Protein AF-A0A7D6CQS1-F1 (afdb_monomer_lite)

InterPro domains:
  IPR055975 Protein of unknown function DUF7553 [PF24430] (14-62)

Foldseek 3Di:
DDDPPPPPPPPPPPPPVDDPDPDPLVVLVVLLVVLVVVLVVDDDPVNVVSVVSSVVSVVVNVVVVPPD

Secondary structure (DSSP, 8-state):
---------------TTS---S-HHHHHHHHHHHHHHHHHH--THHHHHHHHHHHHHHHHHHHHHS--

Sequence (68 aa):
MNSITAGVFEEQEGHLTQPEPGPKADRIAEVAEKLEGLADEASGETVDHVLAARNHCLEYLEESSGAE

Organism: NCBI:txid1710539

pLDDT: mean 76.13, std 16.73, range [44.03, 93.69]

Radius of gyration: 17.78 Å; chains: 1; bounding box: 30×25×64 Å

Structure (mmCIF, N/CA/C/O backbone):
data_AF-A0A7D6CQS1-F1
#
_entry.id   AF-A0A7D6CQS1-F1
#
loop_
_atom_site.group_PDB
_atom_site.id
_atom_site.type_symbol
_atom_site.label_atom_id
_atom_site.label_alt_id
_atom_site.label_comp_id
_atom_site.label_asym_id
_atom_site.label_entity_id
_atom_site.label_seq_id
_atom_site.pdbx_PDB_ins_code
_atom_site.Cartn_x
_atom_site.Cartn_y
_atom_site.Cartn_z
_atom_site.occupancy
_atom_site.B_iso_or_equiv
_atom_site.auth_seq_id
_atom_site.auth_comp_id
_atom_site.auth_asym_id
_atom_site.auth_atom_id
_atom_site.pdbx_PDB_model_num
ATOM 1 N N . MET A 1 1 ? 18.911 1.336 42.720 1.00 49.91 1 MET A N 1
ATOM 2 C CA . MET A 1 1 ? 17.714 1.849 42.023 1.00 49.91 1 MET A CA 1
ATOM 3 C C . MET A 1 1 ? 18.167 2.878 41.010 1.00 49.91 1 MET A C 1
ATOM 5 O O . MET A 1 1 ? 18.612 3.939 41.418 1.00 49.91 1 MET A O 1
ATOM 9 N N . ASN A 1 2 ? 18.188 2.475 39.740 1.00 44.03 2 ASN A N 1
ATOM 10 C CA . ASN A 1 2 ? 17.900 3.270 38.541 1.00 44.03 2 ASN A CA 1
ATOM 11 C C . ASN A 1 2 ? 18.237 2.373 37.347 1.00 44.03 2 ASN A C 1
ATOM 13 O O . ASN A 1 2 ? 19.342 2.393 36.813 1.00 44.03 2 ASN A O 1
ATOM 17 N N . SER A 1 3 ? 17.281 1.501 37.023 1.00 48.19 3 SER A N 1
ATOM 18 C CA . SER A 1 3 ? 17.303 0.676 35.823 1.00 48.19 3 SER A CA 1
ATOM 19 C C . SER A 1 3 ? 17.147 1.592 34.616 1.00 48.19 3 SER A C 1
ATOM 21 O O . SER A 1 3 ? 16.055 2.085 34.348 1.00 48.19 3 SER A O 1
ATOM 23 N N . ILE A 1 4 ? 18.243 1.836 33.904 1.00 59.00 4 ILE A N 1
ATOM 24 C CA . ILE A 1 4 ? 18.180 2.299 32.522 1.00 59.00 4 ILE A CA 1
ATOM 25 C C . ILE A 1 4 ? 17.688 1.087 31.739 1.00 59.00 4 ILE A C 1
ATOM 27 O O . ILE A 1 4 ? 18.403 0.093 31.618 1.00 59.00 4 ILE A O 1
ATOM 31 N N . THR A 1 5 ? 16.440 1.130 31.284 1.00 58.91 5 THR A N 1
ATOM 32 C CA . THR A 1 5 ? 15.925 0.204 30.279 1.00 58.91 5 THR A CA 1
ATOM 33 C C . THR A 1 5 ? 16.747 0.429 29.018 1.00 58.91 5 THR A C 1
ATOM 35 O O . THR A 1 5 ? 16.441 1.308 28.215 1.00 58.91 5 THR A O 1
ATOM 38 N N . ALA A 1 6 ? 17.850 -0.309 28.900 1.00 56.12 6 ALA A N 1
ATOM 39 C CA . ALA A 1 6 ? 18.540 -0.510 27.643 1.00 56.12 6 ALA A CA 1
ATOM 40 C C . ALA A 1 6 ? 17.496 -1.121 26.712 1.00 56.12 6 ALA A C 1
ATOM 42 O O . ALA A 1 6 ? 17.113 -2.277 26.885 1.00 56.12 6 ALA A O 1
ATOM 43 N N . GLY A 1 7 ? 16.940 -0.283 25.836 1.00 49.66 7 GLY A N 1
ATOM 44 C CA . GLY A 1 7 ? 16.018 -0.721 24.807 1.00 49.66 7 GLY A CA 1
ATOM 45 C C . GLY A 1 7 ? 16.696 -1.854 24.063 1.00 49.66 7 GLY A C 1
ATOM 46 O O . GLY A 1 7 ? 17.756 -1.655 23.469 1.00 49.66 7 GLY A O 1
ATOM 47 N N . VAL A 1 8 ? 16.120 -3.047 24.177 1.00 56.34 8 VAL A N 1
ATOM 48 C CA . VAL A 1 8 ? 16.445 -4.147 23.288 1.00 56.34 8 VAL A CA 1
ATOM 49 C C . VAL A 1 8 ? 15.992 -3.642 21.921 1.00 56.34 8 VAL A C 1
ATOM 51 O O . VAL A 1 8 ? 14.805 -3.505 21.640 1.00 56.34 8 VAL A O 1
ATOM 54 N N . PHE A 1 9 ? 16.950 -3.188 21.120 1.00 61.31 9 PHE A N 1
ATOM 55 C CA . PHE A 1 9 ? 16.738 -3.125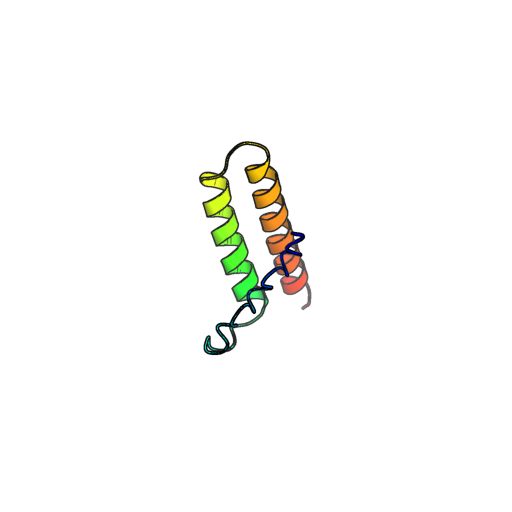 19.690 1.00 61.31 9 PHE A CA 1
ATOM 56 C C . PHE A 1 9 ? 16.697 -4.591 19.285 1.00 61.31 9 PHE A C 1
ATOM 58 O O . PHE A 1 9 ? 17.741 -5.234 19.212 1.00 61.31 9 PHE A O 1
ATOM 65 N N . GLU A 1 10 ? 15.487 -5.141 19.172 1.00 55.31 10 GLU A N 1
ATOM 66 C CA . GLU A 1 10 ? 15.272 -6.401 18.474 1.00 55.31 10 GLU A CA 1
ATOM 67 C C . GLU A 1 10 ? 15.902 -6.221 17.095 1.00 55.31 10 GLU A C 1
ATOM 69 O O . GLU A 1 10 ? 15.437 -5.432 16.269 1.00 55.31 10 GLU A O 1
ATOM 74 N N . GLU A 1 11 ? 17.044 -6.874 16.902 1.00 54.62 11 GLU A N 1
ATOM 75 C CA . GLU A 1 11 ? 17.641 -7.055 15.596 1.00 54.62 11 GLU A CA 1
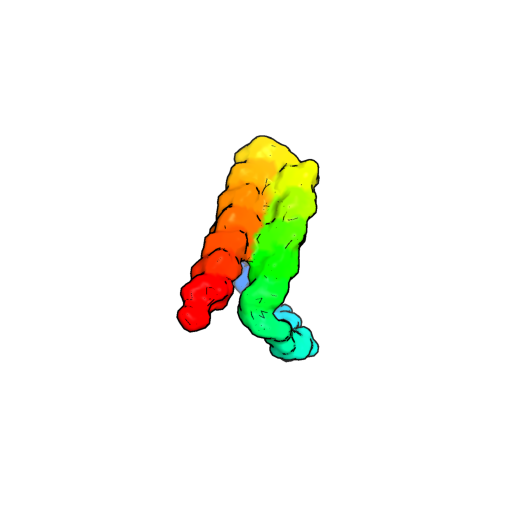ATOM 76 C C . GLU A 1 11 ? 16.540 -7.682 14.744 1.00 54.62 11 GLU A C 1
ATOM 78 O O . GLU A 1 11 ? 16.099 -8.796 15.025 1.00 54.62 11 GLU A O 1
ATOM 83 N N . GLN A 1 12 ? 16.020 -6.944 13.758 1.00 59.19 12 GLN A N 1
ATOM 84 C CA . GLN A 1 12 ? 15.137 -7.529 12.760 1.00 59.19 12 GLN A CA 1
ATOM 85 C C . GLN A 1 12 ? 15.980 -8.574 12.031 1.00 59.19 12 GLN A C 1
ATOM 87 O O . GLN A 1 12 ? 16.709 -8.237 11.097 1.00 59.19 12 GLN A O 1
ATOM 92 N N . GLU A 1 13 ? 15.935 -9.821 12.506 1.00 53.28 13 GLU A N 1
ATOM 93 C CA . GLU A 1 13 ? 16.486 -10.983 11.830 1.00 53.28 13 GLU A CA 1
ATOM 94 C C . GLU A 1 13 ? 15.817 -11.030 10.464 1.00 53.28 13 GLU A C 1
ATOM 96 O O . GLU A 1 13 ? 14.685 -11.488 10.294 1.00 53.28 13 GLU A O 1
ATOM 101 N N . GLY A 1 14 ? 16.505 -10.441 9.487 1.00 52.75 14 GLY A N 1
ATOM 102 C CA . GLY A 1 14 ? 16.057 -10.419 8.119 1.00 52.75 14 GLY A CA 1
ATOM 103 C C . GLY A 1 14 ? 15.778 -11.853 7.713 1.00 52.75 14 GLY A C 1
ATOM 104 O O . GLY A 1 14 ? 16.646 -12.721 7.821 1.00 52.75 14 GLY A O 1
ATOM 105 N N . HIS A 1 15 ? 14.571 -12.101 7.216 1.00 57.22 15 HIS A N 1
ATOM 106 C CA . HIS A 1 15 ? 14.292 -13.253 6.373 1.00 57.22 15 HIS A CA 1
ATOM 107 C C . HIS A 1 15 ? 15.114 -13.117 5.075 1.00 57.22 15 HIS A C 1
ATOM 109 O O . HIS A 1 15 ? 14.590 -12.867 3.996 1.00 57.22 15 HIS A O 1
ATOM 115 N N . LEU A 1 16 ? 16.439 -13.255 5.193 1.00 56.59 16 LEU A N 1
ATOM 116 C CA . LEU A 1 16 ? 17.440 -13.200 4.125 1.00 56.59 16 LEU A CA 1
ATOM 117 C C . LEU A 1 16 ? 17.426 -14.471 3.259 1.00 56.59 16 LEU A C 1
ATOM 119 O O . LEU A 1 16 ? 18.268 -14.632 2.382 1.00 56.59 16 LEU A O 1
ATOM 123 N N . THR A 1 17 ? 16.495 -15.392 3.514 1.00 58.91 17 THR A N 1
ATOM 124 C CA . THR A 1 17 ? 16.302 -16.623 2.741 1.00 58.91 17 THR A CA 1
ATOM 125 C C . THR A 1 17 ? 15.149 -16.530 1.7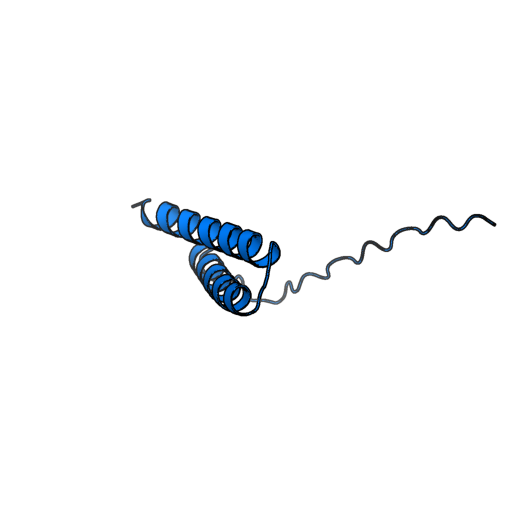49 1.00 58.91 17 THR A C 1
ATOM 127 O O . THR A 1 17 ? 14.929 -17.488 1.006 1.00 58.91 17 THR A O 1
ATOM 130 N N . GLN A 1 18 ? 14.410 -15.413 1.702 1.00 60.22 18 GLN A N 1
ATOM 131 C CA . GLN A 1 18 ? 13.471 -15.225 0.604 1.00 60.22 18 GLN A CA 1
ATOM 132 C C . GLN A 1 18 ? 14.282 -15.075 -0.692 1.00 60.22 18 GLN A C 1
ATOM 134 O O . GLN A 1 18 ? 15.237 -14.293 -0.704 1.00 60.22 18 GLN A O 1
ATOM 139 N N . PRO A 1 19 ? 13.952 -15.832 -1.760 1.00 59.22 19 PRO A N 1
ATOM 140 C CA . PRO A 1 19 ? 14.561 -15.614 -3.068 1.00 59.22 19 PRO A CA 1
ATOM 141 C C . PRO A 1 19 ? 14.467 -14.126 -3.386 1.00 59.22 19 PRO A C 1
ATOM 143 O O . PRO A 1 19 ? 13.458 -13.512 -3.019 1.00 59.22 19 PRO A O 1
ATOM 146 N N . GLU A 1 20 ? 15.515 -13.555 -3.997 1.00 55.81 20 GLU A N 1
ATOM 147 C CA . GLU A 1 20 ? 15.475 -12.152 -4.411 1.00 55.81 20 GLU A CA 1
ATOM 148 C C . GLU A 1 20 ? 14.122 -11.925 -5.086 1.00 55.81 20 GLU A C 1
ATOM 150 O O . GLU A 1 20 ? 13.799 -12.643 -6.042 1.00 55.81 20 GLU A O 1
ATOM 155 N N . PRO A 1 21 ? 13.271 -11.053 -4.512 1.00 58.31 21 PRO A N 1
ATOM 156 C CA . PRO A 1 21 ? 11.941 -10.865 -5.049 1.00 58.31 21 PRO A CA 1
ATOM 157 C C . PRO A 1 21 ? 12.107 -10.422 -6.501 1.00 58.31 21 PRO A C 1
ATOM 159 O O . PRO A 1 21 ? 13.150 -9.869 -6.862 1.00 58.31 21 PRO A O 1
ATOM 162 N N . GLY A 1 22 ? 11.106 -10.705 -7.335 1.00 59.28 22 GLY A N 1
ATOM 163 C CA . GLY A 1 22 ? 11.092 -10.260 -8.726 1.00 59.28 22 GLY A CA 1
ATOM 164 C C . GLY A 1 22 ? 11.336 -8.746 -8.871 1.00 59.28 22 GLY A C 1
ATOM 165 O O . GLY A 1 22 ? 11.614 -8.047 -7.891 1.00 59.28 22 GLY A O 1
ATOM 166 N N . PRO A 1 23 ? 11.247 -8.204 -10.094 1.00 73.31 23 PRO A N 1
ATOM 167 C CA . PRO A 1 23 ? 11.429 -6.775 -10.338 1.00 73.31 23 PRO A CA 1
ATOM 168 C C . PRO A 1 23 ? 10.764 -5.919 -9.253 1.00 73.31 23 PRO A C 1
ATOM 170 O O . PRO A 1 23 ? 9.672 -6.230 -8.780 1.00 73.31 23 PRO A O 1
ATOM 173 N N . LYS A 1 24 ? 11.429 -4.837 -8.824 1.00 78.44 24 LYS A N 1
ATOM 174 C CA . LYS A 1 24 ? 10.933 -3.996 -7.718 1.00 78.44 24 LYS A CA 1
ATOM 175 C C . LYS A 1 24 ? 9.467 -3.589 -7.919 1.00 78.44 24 LYS A C 1
ATOM 177 O O . LYS A 1 24 ? 8.730 -3.551 -6.943 1.00 78.44 24 LYS A O 1
ATOM 182 N N . ALA A 1 25 ? 9.052 -3.371 -9.167 1.00 82.19 25 ALA A N 1
ATOM 183 C CA . ALA A 1 25 ? 7.668 -3.125 -9.550 1.00 82.19 25 ALA A CA 1
ATOM 184 C C . ALA A 1 25 ? 6.700 -4.244 -9.112 1.00 82.19 25 ALA A C 1
ATOM 186 O O . ALA A 1 25 ? 5.717 -3.947 -8.446 1.00 82.19 25 ALA A O 1
ATOM 187 N N . ASP A 1 26 ? 6.987 -5.523 -9.370 1.00 82.81 26 ASP A N 1
ATOM 188 C CA . ASP A 1 26 ? 6.118 -6.638 -8.953 1.00 82.81 26 ASP A CA 1
ATOM 189 C C . ASP A 1 26 ? 5.900 -6.666 -7.434 1.00 82.81 26 ASP A C 1
ATOM 191 O O . ASP A 1 26 ? 4.791 -6.886 -6.949 1.00 82.81 26 ASP A O 1
ATOM 195 N N . ARG A 1 27 ? 6.949 -6.371 -6.656 1.00 84.88 27 ARG A N 1
ATOM 196 C CA . ARG A 1 27 ? 6.841 -6.294 -5.193 1.00 84.88 27 ARG A CA 1
ATOM 197 C C . ARG A 1 27 ? 6.026 -5.085 -4.737 1.00 84.88 27 ARG A C 1
ATOM 199 O O . ARG A 1 27 ? 5.271 -5.196 -3.777 1.00 84.88 27 ARG A O 1
ATOM 206 N N . ILE A 1 28 ? 6.185 -3.938 -5.391 1.00 88.19 28 ILE A N 1
ATOM 207 C CA . ILE A 1 28 ? 5.401 -2.737 -5.082 1.00 88.19 28 ILE A CA 1
ATOM 208 C C . ILE A 1 28 ? 3.927 -2.930 -5.469 1.00 88.19 28 ILE A C 1
ATOM 210 O O . ILE A 1 28 ? 3.055 -2.486 -4.727 1.00 88.19 28 ILE A O 1
ATOM 214 N N . ALA A 1 29 ? 3.637 -3.667 -6.544 1.00 88.62 29 ALA A N 1
ATOM 215 C CA . ALA A 1 29 ? 2.278 -4.058 -6.910 1.00 88.62 29 ALA A CA 1
ATOM 216 C C . ALA A 1 29 ? 1.640 -4.973 -5.851 1.00 88.62 29 ALA A C 1
ATOM 218 O O . ALA A 1 29 ? 0.524 -4.707 -5.411 1.00 88.62 29 ALA A O 1
ATOM 219 N N . GLU A 1 30 ? 2.369 -5.985 -5.360 1.00 90.81 30 GLU A N 1
ATOM 220 C CA . GLU A 1 30 ? 1.895 -6.845 -4.262 1.00 90.81 30 GLU A CA 1
ATOM 221 C C . GLU A 1 30 ? 1.622 -6.038 -2.979 1.00 90.81 30 GLU A C 1
ATOM 223 O O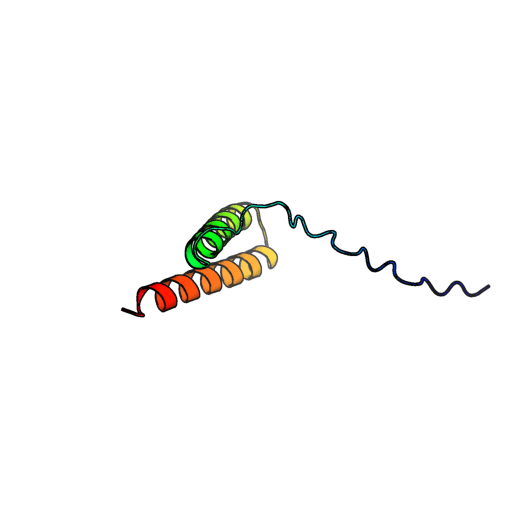 . GLU A 1 30 ? 0.643 -6.272 -2.270 1.00 90.81 30 GLU A O 1
ATOM 228 N N . VAL A 1 31 ? 2.481 -5.062 -2.668 1.00 90.75 31 VAL A N 1
ATOM 229 C CA . VAL A 1 31 ? 2.285 -4.171 -1.517 1.00 90.75 31 VAL A CA 1
ATOM 230 C C . VAL A 1 31 ? 1.054 -3.282 -1.709 1.00 90.75 31 VAL A C 1
ATOM 232 O O . VAL A 1 31 ? 0.292 -3.120 -0.758 1.00 90.75 31 VAL A O 1
ATOM 235 N N . ALA A 1 32 ? 0.817 -2.748 -2.910 1.00 91.94 32 ALA A N 1
ATOM 236 C CA . ALA A 1 32 ? -0.370 -1.947 -3.205 1.00 91.94 32 ALA A CA 1
ATOM 237 C C . ALA A 1 32 ? -1.668 -2.751 -3.017 1.00 91.94 32 ALA A C 1
ATOM 239 O O . ALA A 1 32 ? -2.595 -2.256 -2.378 1.00 91.94 32 ALA A O 1
ATOM 240 N N . GLU A 1 33 ? -1.709 -4.001 -3.489 1.00 92.06 33 GLU A N 1
ATOM 241 C CA . GLU A 1 33 ? -2.858 -4.902 -3.305 1.00 92.06 33 GLU A CA 1
ATOM 242 C C . GLU A 1 33 ? -3.110 -5.198 -1.817 1.00 92.06 33 GLU A C 1
ATOM 244 O O . GLU A 1 33 ? -4.239 -5.107 -1.332 1.00 92.06 33 GLU A O 1
ATOM 249 N N . LYS A 1 34 ? -2.049 -5.475 -1.050 1.00 93.69 34 LYS A N 1
ATOM 250 C CA . LYS A 1 34 ? -2.163 -5.690 0.402 1.00 93.69 34 LYS A CA 1
ATOM 251 C C . LYS A 1 34 ? -2.675 -4.452 1.130 1.00 93.69 34 LYS A C 1
ATOM 253 O O . LYS A 1 34 ? -3.485 -4.587 2.040 1.00 93.69 34 LYS A O 1
ATOM 258 N N . LEU A 1 35 ? -2.206 -3.262 0.752 1.00 92.44 35 LEU A N 1
ATOM 259 C CA . LEU A 1 35 ? -2.674 -2.000 1.327 1.00 92.44 35 LEU A CA 1
ATOM 260 C C . LEU A 1 35 ? -4.139 -1.730 0.977 1.00 92.44 35 LEU A C 1
ATOM 262 O O . LEU A 1 35 ? -4.861 -1.201 1.812 1.00 92.44 35 LEU A O 1
ATOM 266 N N . GLU A 1 36 ? -4.597 -2.116 -0.212 1.00 90.88 36 GLU A N 1
ATOM 267 C CA . GLU A 1 36 ? -6.011 -2.020 -0.575 1.00 90.88 36 GLU A CA 1
ATOM 268 C C . GLU A 1 36 ? -6.889 -2.902 0.320 1.00 90.88 36 GLU A C 1
ATOM 270 O O . GLU A 1 36 ? -7.826 -2.392 0.929 1.00 90.88 36 GLU A O 1
ATOM 2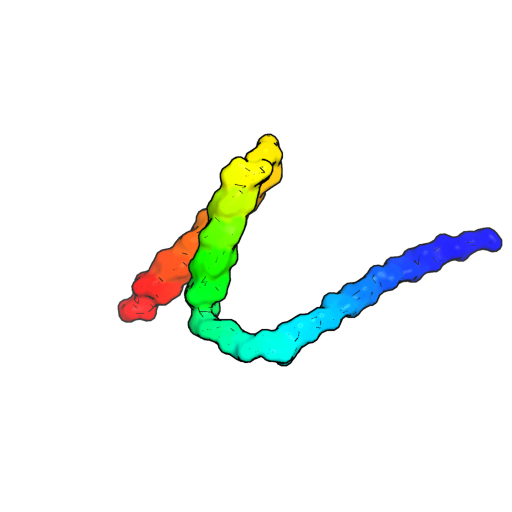75 N N . GLY A 1 37 ? -6.522 -4.173 0.515 1.00 90.56 37 GLY A N 1
ATOM 276 C CA . GLY A 1 37 ? -7.226 -5.043 1.465 1.00 90.56 37 GLY A CA 1
ATOM 277 C C . GLY A 1 37 ? -7.201 -4.502 2.899 1.00 90.56 37 GLY A C 1
ATOM 278 O O . GLY A 1 37 ? -8.214 -4.520 3.593 1.00 90.56 37 GLY A O 1
ATOM 279 N N . LEU A 1 38 ? -6.068 -3.934 3.326 1.00 90.62 38 LEU A N 1
ATOM 280 C CA . LEU A 1 38 ? -5.942 -3.320 4.649 1.00 90.62 38 LEU A CA 1
ATOM 281 C C . LEU A 1 38 ? -6.811 -2.061 4.800 1.00 90.62 38 LEU A C 1
ATOM 283 O O . LEU A 1 38 ? -7.229 -1.744 5.911 1.00 90.62 38 LEU A O 1
ATOM 287 N N . ALA A 1 39 ? -7.067 -1.328 3.712 1.00 91.00 39 ALA A N 1
ATOM 288 C CA . ALA A 1 39 ? -7.923 -0.146 3.720 1.00 91.00 39 ALA A CA 1
ATOM 289 C C . ALA A 1 39 ? -9.399 -0.521 3.916 1.00 91.00 39 ALA A C 1
ATOM 291 O O . ALA A 1 39 ? -10.107 0.191 4.623 1.00 91.00 39 ALA A O 1
ATOM 292 N N . ASP A 1 40 ? -9.845 -1.647 3.355 1.00 90.56 40 ASP A N 1
ATOM 293 C CA . ASP A 1 40 ? -11.191 -2.191 3.589 1.00 90.56 40 ASP A CA 1
ATOM 294 C C . ASP A 1 40 ? -11.411 -2.604 5.057 1.00 90.56 40 ASP A C 1
ATOM 296 O O . ASP A 1 40 ? -12.524 -2.506 5.578 1.00 90.56 40 ASP A O 1
ATOM 300 N N . GLU A 1 41 ? -10.354 -3.041 5.747 1.00 91.19 41 GLU A N 1
ATOM 301 C CA . GLU A 1 41 ? -10.407 -3.449 7.159 1.00 91.19 41 GLU A CA 1
ATOM 302 C C . GLU A 1 41 ? -10.133 -2.297 8.147 1.00 91.19 41 GLU A C 1
ATOM 304 O O . GLU A 1 41 ? -10.501 -2.376 9.325 1.00 91.19 41 GLU A O 1
ATOM 309 N N . ALA A 1 42 ? -9.475 -1.225 7.698 1.00 88.50 42 ALA A N 1
ATOM 310 C CA . ALA A 1 42 ? -9.098 -0.089 8.533 1.00 88.50 42 ALA A CA 1
ATOM 311 C C . ALA A 1 42 ? -10.262 0.892 8.764 1.00 88.50 42 ALA A C 1
ATOM 313 O O . ALA A 1 42 ? -11.249 0.946 8.035 1.00 88.50 42 ALA A O 1
ATOM 314 N N . SER A 1 43 ? -10.148 1.710 9.814 1.00 88.75 43 SER A N 1
ATOM 315 C CA . SER A 1 43 ? -11.143 2.742 10.123 1.00 88.75 43 SER A CA 1
ATOM 316 C C . SER A 1 43 ? -10.499 4.005 10.687 1.00 88.75 43 SER A C 1
ATOM 318 O O . SER A 1 43 ? -9.406 3.962 11.257 1.00 88.75 43 SER A O 1
ATOM 320 N N . GLY A 1 44 ? -11.190 5.135 10.526 1.00 89.94 44 GLY A N 1
ATOM 321 C CA . GLY A 1 44 ? -10.690 6.443 10.947 1.00 89.94 44 GLY A CA 1
ATOM 322 C C . GLY A 1 44 ? -9.395 6.829 10.227 1.00 89.94 44 GLY A C 1
ATOM 323 O O . GLY A 1 44 ? -9.172 6.432 9.091 1.00 89.94 44 GLY A O 1
ATOM 324 N N . GLU A 1 45 ? -8.524 7.563 10.915 1.00 89.69 45 GLU A N 1
ATOM 325 C CA . GLU A 1 45 ? -7.276 8.124 10.367 1.00 89.69 45 GLU A CA 1
ATOM 326 C C . GLU A 1 45 ? -6.298 7.062 9.822 1.00 89.69 45 GLU A C 1
ATOM 328 O O . GLU A 1 45 ? -5.499 7.329 8.925 1.00 89.69 45 GLU A O 1
ATOM 333 N N . THR A 1 46 ? -6.378 5.817 10.305 1.00 86.81 46 THR A N 1
ATOM 334 C CA . THR A 1 46 ? -5.563 4.716 9.775 1.00 86.81 46 THR A CA 1
ATOM 335 C C . THR A 1 46 ? -5.900 4.412 8.315 1.00 86.81 46 THR A C 1
ATOM 337 O O . THR A 1 46 ? -4.992 4.081 7.554 1.00 86.81 46 THR A O 1
ATOM 340 N N . VAL A 1 47 ? -7.162 4.573 7.896 1.00 93.12 47 VAL A N 1
ATOM 341 C CA . VAL A 1 47 ? -7.557 4.337 6.499 1.00 93.12 47 VAL A CA 1
ATOM 342 C C . VAL A 1 47 ? -6.901 5.354 5.566 1.00 93.12 47 VAL A C 1
ATOM 344 O O . VAL A 1 47 ? -6.382 4.978 4.519 1.00 93.12 47 VAL A O 1
ATOM 347 N N . ASP A 1 48 ? -6.830 6.624 5.977 1.00 91.50 48 ASP A N 1
ATOM 348 C CA . ASP A 1 48 ? -6.214 7.695 5.191 1.00 91.50 48 ASP A CA 1
ATOM 349 C C . ASP A 1 48 ? -4.718 7.438 4.979 1.00 91.50 48 ASP A C 1
ATOM 351 O O . ASP A 1 48 ? -4.200 7.585 3.870 1.00 91.50 48 ASP A O 1
ATOM 355 N N . HIS A 1 49 ? -4.021 6.985 6.025 1.00 91.75 49 HIS A N 1
ATOM 356 C CA . HIS A 1 49 ? -2.607 6.628 5.933 1.00 91.75 49 HIS A CA 1
ATOM 357 C C . HIS A 1 49 ? -2.357 5.419 5.026 1.00 91.75 49 HIS A C 1
ATOM 359 O O . HIS A 1 49 ? -1.409 5.429 4.238 1.00 91.75 49 HIS A O 1
ATOM 365 N N . VAL A 1 50 ? -3.209 4.394 5.105 1.00 89.88 50 VAL A N 1
ATOM 366 C CA . VAL A 1 50 ? -3.110 3.201 4.253 1.00 89.88 50 VAL A CA 1
ATOM 367 C C . VAL A 1 50 ? -3.367 3.559 2.787 1.00 89.88 50 VAL A C 1
ATOM 369 O O . VAL A 1 50 ? -2.602 3.153 1.911 1.00 89.88 50 VAL A O 1
ATOM 372 N N . LEU A 1 51 ? -4.379 4.385 2.512 1.00 92.12 51 LEU A N 1
ATOM 373 C CA . LEU A 1 51 ? -4.682 4.854 1.160 1.00 92.12 51 LEU A CA 1
ATOM 374 C C . LEU A 1 51 ? -3.564 5.734 0.588 1.00 92.12 51 LEU A C 1
ATOM 376 O O . LEU A 1 51 ? -3.207 5.578 -0.579 1.00 92.12 51 LEU A O 1
ATOM 380 N N . ALA A 1 52 ? -2.972 6.617 1.396 1.00 93.19 52 ALA A N 1
ATOM 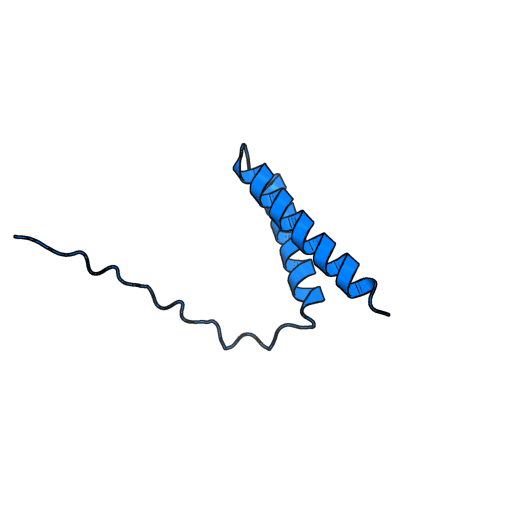381 C CA . ALA A 1 52 ? -1.826 7.422 0.979 1.00 93.19 52 ALA A CA 1
ATOM 382 C C . ALA A 1 52 ? -0.618 6.544 0.613 1.00 93.19 52 ALA A C 1
ATOM 384 O O . ALA A 1 52 ? -0.003 6.739 -0.435 1.00 93.19 52 ALA A O 1
ATOM 385 N N . ALA A 1 53 ? -0.317 5.529 1.430 1.00 91.81 53 ALA A N 1
ATOM 386 C CA . ALA A 1 53 ? 0.750 4.575 1.142 1.00 91.81 53 ALA A CA 1
ATOM 387 C C . ALA A 1 53 ? 0.477 3.768 -0.140 1.00 91.81 53 ALA A C 1
ATOM 389 O O . ALA A 1 53 ? 1.390 3.562 -0.942 1.00 91.81 53 ALA A O 1
ATOM 390 N N . ARG A 1 54 ? -0.778 3.354 -0.369 1.00 92.94 54 ARG A N 1
ATOM 391 C CA . ARG A 1 54 ? -1.187 2.661 -1.600 1.00 92.94 54 ARG A CA 1
ATOM 392 C C . ARG A 1 54 ? -0.985 3.555 -2.819 1.00 92.94 54 ARG A C 1
ATOM 394 O O . ARG A 1 54 ? -0.414 3.109 -3.807 1.00 92.94 54 ARG A O 1
ATOM 401 N N . ASN A 1 55 ? -1.422 4.811 -2.746 1.00 93.38 55 ASN A N 1
ATOM 402 C CA . ASN A 1 55 ? -1.299 5.749 -3.860 1.00 93.38 55 ASN A CA 1
ATOM 403 C C . ASN A 1 55 ? 0.170 5.978 -4.239 1.00 93.38 55 ASN A C 1
ATOM 405 O O . ASN A 1 55 ? 0.491 5.892 -5.416 1.00 93.38 55 ASN A O 1
ATOM 409 N N . HIS A 1 56 ? 1.076 6.121 -3.268 1.00 91.38 56 HIS A N 1
ATOM 410 C CA . HIS A 1 56 ? 2.513 6.208 -3.555 1.00 91.38 56 HIS A CA 1
ATOM 411 C C . HIS A 1 56 ? 3.086 4.955 -4.234 1.00 91.38 56 HIS A C 1
ATOM 413 O O . HIS A 1 56 ? 3.988 5.058 -5.065 1.00 91.38 56 HIS A O 1
ATOM 419 N N . CYS A 1 57 ? 2.570 3.765 -3.906 1.00 90.00 57 CYS A N 1
ATOM 420 C CA . CYS A 1 57 ? 2.955 2.539 -4.605 1.00 90.00 57 CYS A CA 1
ATOM 421 C C . CYS A 1 57 ? 2.496 2.567 -6.068 1.00 90.00 57 CYS A C 1
ATOM 423 O O . CYS A 1 57 ? 3.262 2.183 -6.947 1.00 90.00 57 CYS A O 1
ATOM 425 N N . LEU A 1 58 ? 1.277 3.044 -6.336 1.00 90.19 58 LEU A N 1
ATOM 426 C CA . LEU A 1 58 ? 0.752 3.177 -7.697 1.00 90.19 58 LEU A CA 1
ATOM 427 C C . LEU A 1 58 ? 1.522 4.227 -8.504 1.00 90.19 58 LEU A C 1
ATOM 429 O O . LEU A 1 58 ? 1.934 3.921 -9.616 1.00 90.19 58 LEU A O 1
ATOM 433 N N . GLU A 1 59 ? 1.812 5.395 -7.921 1.00 91.06 59 GLU A N 1
ATOM 434 C CA . GLU A 1 59 ? 2.618 6.443 -8.565 1.00 91.06 59 GLU A CA 1
ATOM 435 C C . GLU A 1 59 ? 3.984 5.899 -9.007 1.00 91.06 59 GLU A C 1
ATOM 437 O O . GLU A 1 59 ? 4.379 6.070 -10.158 1.00 91.06 59 GLU A O 1
ATOM 442 N N . TYR A 1 60 ? 4.670 5.150 -8.136 1.00 87.81 60 TYR A N 1
ATOM 443 C CA . TYR A 1 60 ? 5.946 4.516 -8.477 1.00 87.81 60 TYR A CA 1
ATOM 444 C C . TYR A 1 60 ? 5.827 3.528 -9.648 1.00 87.81 60 TYR A C 1
ATOM 446 O O . TYR A 1 60 ? 6.728 3.438 -10.484 1.00 87.81 60 TYR A O 1
ATOM 454 N N . LEU A 1 61 ? 4.735 2.761 -9.713 1.00 86.62 61 LEU A N 1
ATOM 455 C CA . LEU A 1 61 ? 4.492 1.819 -10.808 1.00 86.62 61 LEU A CA 1
ATOM 456 C C . LEU A 1 61 ? 4.186 2.544 -12.116 1.00 86.62 61 LEU A C 1
ATOM 458 O O . LEU A 1 61 ? 4.704 2.144 -13.157 1.00 86.62 61 LEU A O 1
ATOM 462 N N . GLU A 1 62 ? 3.406 3.622 -12.063 1.00 87.25 62 GLU A N 1
ATOM 463 C CA . GLU A 1 62 ? 3.129 4.480 -13.214 1.00 87.25 62 GLU A CA 1
ATOM 464 C C . GLU A 1 62 ? 4.426 5.109 -13.745 1.00 87.25 62 GLU A C 1
ATOM 466 O O . GLU A 1 62 ? 4.731 4.962 -14.930 1.00 87.25 62 GLU A O 1
ATOM 471 N N . GLU A 1 63 ? 5.254 5.699 -12.877 1.00 82.12 63 GLU A N 1
ATOM 472 C CA . GLU A 1 63 ? 6.569 6.248 -13.240 1.00 82.12 63 GLU A CA 1
ATOM 473 C C . GLU A 1 63 ? 7.511 5.178 -13.808 1.00 82.12 63 GLU A C 1
ATOM 475 O O . GLU A 1 63 ? 8.195 5.409 -14.806 1.00 82.12 63 GLU A O 1
ATOM 480 N N . SER A 1 64 ? 7.531 3.985 -13.206 1.00 72.62 64 SER A N 1
ATOM 481 C CA . SER A 1 64 ? 8.362 2.874 -13.675 1.00 72.62 64 SER A CA 1
ATOM 482 C C . SER A 1 64 ? 7.870 2.276 -14.996 1.00 72.62 64 SER A C 1
ATOM 484 O O . SER A 1 64 ? 8.673 1.667 -15.699 1.00 72.62 64 SER A O 1
ATOM 486 N N . SER A 1 65 ? 6.584 2.422 -15.327 1.00 64.69 65 SER A N 1
ATOM 487 C CA . SER A 1 65 ? 5.995 1.979 -16.598 1.00 64.69 65 SER A CA 1
ATOM 488 C C . SER A 1 65 ? 6.125 3.012 -17.722 1.00 64.69 65 SER A C 1
ATOM 490 O O . SER A 1 65 ? 6.053 2.651 -18.890 1.00 64.69 65 SER A O 1
ATOM 492 N N . GLY A 1 66 ? 6.344 4.288 -17.380 1.00 58.28 66 GLY A N 1
ATOM 493 C CA . GLY A 1 66 ? 6.541 5.388 -18.330 1.00 58.28 66 GLY A CA 1
ATOM 494 C C . GLY A 1 66 ? 7.994 5.619 -18.760 1.00 58.28 66 GLY A C 1
ATOM 495 O O . GLY A 1 66 ? 8.251 6.505 -19.573 1.00 58.28 66 GLY A O 1
ATOM 496 N N . ALA A 1 67 ? 8.946 4.854 -18.219 1.00 53.69 67 ALA A N 1
ATOM 497 C CA . ALA A 1 67 ? 10.355 4.876 -18.604 1.00 53.69 67 ALA A CA 1
ATOM 498 C C . ALA A 1 67 ? 10.644 3.841 -19.713 1.00 53.69 67 ALA A C 1
ATOM 500 O O . ALA A 1 67 ? 11.444 2.926 -19.518 1.00 53.69 67 ALA A O 1
ATOM 501 N N . GLU A 1 68 ? 9.973 3.983 -20.859 1.00 48.31 68 GLU A N 1
ATOM 502 C CA . GLU A 1 68 ? 10.320 3.308 -22.125 1.00 48.31 68 GLU A CA 1
ATOM 503 C C . GLU A 1 68 ? 10.980 4.284 -23.110 1.00 48.31 68 GLU A C 1
ATOM 505 O O . GLU A 1 68 ? 10.485 5.427 -23.253 1.00 48.31 68 GLU A O 1
#